Protein AF-A0A3D3GAL4-F1 (afdb_monomer_lite)

Structure (mmCIF, N/CA/C/O backbone):
data_AF-A0A3D3GAL4-F1
#
_entry.id   AF-A0A3D3GAL4-F1
#
loop_
_atom_site.group_PDB
_atom_site.id
_atom_site.type_symbol
_atom_site.label_atom_id
_atom_site.label_alt_id
_atom_site.label_comp_id
_atom_site.label_asym_id
_atom_site.label_entity_id
_atom_site.label_seq_id
_atom_site.pdbx_PDB_ins_code
_atom_site.Cartn_x
_atom_site.Cartn_y
_atom_site.Cartn_z
_atom_site.occupancy
_atom_site.B_iso_or_equiv
_atom_site.auth_seq_id
_atom_site.auth_comp_id
_atom_site.auth_asym_id
_atom_site.auth_atom_id
_atom_site.pdbx_PDB_model_num
ATOM 1 N N . MET A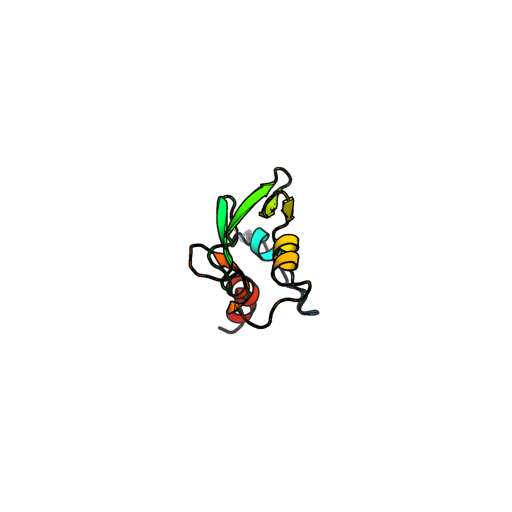 1 1 ? -22.800 -17.260 -48.418 1.00 42.25 1 MET A N 1
ATOM 2 C CA . MET A 1 1 ? -21.392 -17.488 -48.033 1.00 42.25 1 MET A CA 1
ATOM 3 C C . MET A 1 1 ? -21.189 -16.869 -46.667 1.00 42.25 1 MET A C 1
ATOM 5 O O . MET A 1 1 ? -21.439 -15.682 -46.510 1.00 42.25 1 MET A O 1
ATOM 9 N N . ALA A 1 2 ? -20.869 -17.701 -45.679 1.00 46.81 2 ALA A N 1
ATOM 10 C CA . ALA A 1 2 ? -20.494 -17.274 -44.339 1.00 46.81 2 ALA A CA 1
ATOM 11 C C . ALA A 1 2 ? -19.067 -16.698 -44.366 1.00 46.81 2 ALA A C 1
ATOM 13 O O . ALA A 1 2 ? -18.205 -17.243 -45.047 1.00 46.81 2 ALA A O 1
ATOM 14 N N . GLY A 1 3 ? -18.836 -15.613 -43.633 1.00 43.62 3 GLY A N 1
ATOM 15 C CA . GLY A 1 3 ? -17.524 -14.984 -43.452 1.00 43.62 3 GLY A CA 1
ATOM 16 C C . GLY A 1 3 ? -17.657 -13.880 -42.405 1.00 43.62 3 GLY A C 1
ATOM 17 O O . GLY A 1 3 ? -18.043 -12.768 -42.730 1.00 43.62 3 GLY A O 1
ATOM 18 N N . GLN A 1 4 ? -17.754 -14.267 -41.135 1.00 42.50 4 GLN A N 1
ATOM 19 C CA . GLN A 1 4 ? -16.669 -14.219 -40.146 1.00 42.50 4 GLN A CA 1
ATOM 20 C C . GLN A 1 4 ? -16.617 -12.857 -39.436 1.00 42.50 4 GLN A C 1
ATOM 22 O O . GLN A 1 4 ? -15.913 -11.929 -39.814 1.00 42.50 4 GLN A O 1
ATOM 27 N N . ILE A 1 5 ? -17.426 -12.779 -38.378 1.00 57.31 5 ILE A N 1
ATOM 28 C CA . ILE A 1 5 ? -17.408 -11.736 -37.354 1.00 57.31 5 ILE A CA 1
ATOM 29 C C . ILE A 1 5 ? -16.144 -11.967 -36.523 1.00 57.31 5 ILE A C 1
ATOM 31 O O . ILE A 1 5 ? -15.986 -13.034 -35.931 1.00 57.31 5 ILE A O 1
ATOM 35 N N . MET A 1 6 ? -15.238 -10.993 -36.490 1.00 46.81 6 MET A N 1
ATOM 36 C CA . MET A 1 6 ? -14.082 -11.020 -35.595 1.00 46.81 6 MET A CA 1
ATOM 37 C C . MET A 1 6 ? -14.476 -10.344 -34.273 1.00 46.81 6 MET A C 1
ATOM 39 O O . MET A 1 6 ? -14.839 -9.166 -34.295 1.00 46.81 6 MET A O 1
ATOM 43 N N . PRO A 1 7 ? -14.427 -11.030 -33.120 1.00 48.41 7 PRO A N 1
ATOM 44 C CA . PRO A 1 7 ? -14.551 -10.369 -31.831 1.00 48.41 7 PRO A CA 1
ATOM 45 C C . PRO A 1 7 ? -13.213 -9.706 -31.487 1.00 48.41 7 PRO A C 1
ATOM 47 O O . PRO A 1 7 ? -12.253 -10.385 -31.124 1.00 48.41 7 PRO A O 1
ATOM 50 N N . ILE A 1 8 ? -13.139 -8.374 -31.562 1.00 55.12 8 ILE A N 1
ATOM 51 C CA . ILE A 1 8 ? -12.045 -7.625 -30.929 1.00 55.12 8 ILE A CA 1
ATOM 52 C C . ILE A 1 8 ? -12.268 -7.601 -29.414 1.00 55.12 8 ILE A C 1
ATOM 54 O O . ILE A 1 8 ? -12.699 -6.618 -28.819 1.00 55.12 8 ILE A O 1
ATOM 58 N N . ASN A 1 9 ? -11.999 -8.737 -28.780 1.00 51.62 9 ASN A N 1
ATOM 59 C CA . ASN A 1 9 ? -11.847 -8.816 -27.341 1.00 51.62 9 ASN A CA 1
ATOM 60 C C . ASN A 1 9 ? -10.422 -8.366 -27.017 1.00 51.62 9 ASN A C 1
ATOM 62 O O . ASN A 1 9 ? -9.470 -9.130 -27.145 1.00 51.62 9 ASN A O 1
ATOM 66 N N . SER A 1 10 ? -10.250 -7.106 -26.646 1.00 44.97 10 SER A N 1
ATOM 67 C CA . SER A 1 10 ? -9.010 -6.623 -26.045 1.00 44.97 10 SER A CA 1
ATOM 68 C C . SER A 1 10 ? -9.371 -5.451 -25.157 1.00 44.97 10 SER A C 1
ATOM 70 O O . SER A 1 10 ? -9.478 -4.313 -25.605 1.00 44.97 10 SER A O 1
ATOM 72 N N . HIS A 1 11 ? -9.592 -5.757 -23.880 1.00 40.41 11 HIS A N 1
ATOM 73 C CA . HIS A 1 11 ? -9.489 -4.793 -22.797 1.00 40.41 11 HIS A CA 1
ATOM 74 C C . HIS A 1 11 ? -8.062 -4.238 -22.798 1.00 40.41 11 HIS A C 1
ATOM 76 O O . HIS A 1 11 ? -7.217 -4.643 -22.006 1.00 40.41 11 HIS A O 1
ATOM 82 N N . GLY A 1 12 ? -7.791 -3.310 -23.711 1.00 37.00 12 GLY A N 1
ATOM 83 C CA . GLY A 1 12 ? -6.643 -2.432 -23.656 1.00 37.00 12 GLY A CA 1
ATOM 84 C C . GLY A 1 12 ? -6.857 -1.465 -22.506 1.00 37.00 12 GLY A C 1
ATOM 85 O O . GLY A 1 12 ? -7.141 -0.290 -22.723 1.00 37.00 12 GLY A O 1
ATOM 86 N N . ARG A 1 13 ? -6.710 -1.942 -21.265 1.00 39.44 13 ARG A N 1
ATOM 87 C CA . ARG A 1 13 ? -6.191 -1.056 -20.231 1.00 39.44 13 ARG A CA 1
ATOM 88 C C . ARG A 1 13 ? -4.743 -0.809 -20.605 1.00 39.44 13 ARG A C 1
ATOM 90 O O . ARG A 1 13 ? -3.840 -1.505 -20.163 1.00 39.44 13 ARG A O 1
ATOM 97 N N . ILE A 1 14 ? -4.555 0.175 -21.473 1.00 40.53 14 ILE A N 1
ATOM 98 C CA . ILE A 1 14 ? -3.281 0.845 -21.641 1.00 40.53 14 ILE A CA 1
ATOM 99 C C . ILE A 1 14 ? -3.050 1.573 -20.314 1.00 40.53 14 ILE A C 1
ATOM 101 O O . ILE A 1 14 ? -3.337 2.759 -20.181 1.00 40.53 14 ILE A O 1
ATOM 105 N N . TYR A 1 15 ? -2.576 0.857 -19.296 1.00 42.22 15 TYR A N 1
ATOM 106 C CA . TYR A 1 15 ? -1.793 1.490 -18.249 1.00 42.22 15 TYR A CA 1
ATOM 107 C C . TYR A 1 15 ? -0.401 1.661 -18.831 1.00 42.22 15 TYR A C 1
ATOM 109 O O . TYR A 1 15 ? 0.536 0.952 -18.495 1.00 42.22 15 TYR A O 1
ATOM 117 N N . SER A 1 16 ? -0.275 2.594 -19.772 1.00 43.16 16 SER A N 1
ATOM 118 C CA . SER A 1 16 ? 1.026 3.155 -20.077 1.00 43.16 16 SER A CA 1
ATOM 119 C C . SER A 1 16 ? 1.485 3.834 -18.792 1.00 43.16 16 SER A C 1
ATOM 121 O O . SER A 1 16 ? 1.061 4.963 -18.509 1.00 43.16 16 SER A O 1
ATOM 123 N N . VAL A 1 17 ? 2.305 3.141 -17.997 1.00 46.75 17 VAL A N 1
ATOM 124 C CA . VAL A 1 17 ? 3.147 3.779 -16.987 1.00 46.75 17 VAL A CA 1
ATOM 125 C C . VAL A 1 17 ? 3.936 4.799 -17.785 1.00 46.75 17 VAL A C 1
ATOM 127 O O . VAL A 1 17 ? 4.767 4.464 -18.626 1.00 46.75 17 VAL A O 1
ATOM 130 N N . SER A 1 18 ? 3.501 6.051 -17.699 1.00 41.56 18 SER A N 1
ATOM 131 C CA . SER A 1 18 ? 3.970 7.090 -18.596 1.00 41.56 18 SER A CA 1
ATOM 132 C C . SER A 1 18 ? 5.466 7.219 -18.350 1.00 41.56 18 SER A C 1
ATOM 134 O O . SER A 1 18 ? 5.857 7.724 -17.301 1.00 41.56 18 SER A O 1
ATOM 136 N N . LYS A 1 19 ? 6.286 6.735 -19.299 1.00 44.16 19 LYS A N 1
ATOM 137 C CA . LYS A 1 19 ? 7.763 6.764 -19.328 1.00 44.16 19 LYS A CA 1
ATOM 138 C C . LYS A 1 19 ? 8.305 8.201 -19.418 1.00 44.16 19 LYS A C 1
ATOM 140 O O . LYS A 1 19 ? 9.155 8.535 -20.240 1.00 44.16 19 LYS A O 1
ATOM 145 N N . LYS A 1 20 ? 7.764 9.107 -18.609 1.00 39.72 20 LYS A N 1
ATOM 146 C CA . LYS A 1 20 ? 8.097 10.524 -18.536 1.00 39.72 20 LYS A CA 1
ATOM 147 C C . LYS A 1 20 ? 8.195 10.898 -17.063 1.00 39.72 20 LYS A C 1
ATOM 149 O O . LYS A 1 20 ? 7.227 11.329 -16.449 1.00 39.72 20 LYS A O 1
ATOM 154 N N . LYS A 1 21 ? 9.429 10.766 -16.569 1.00 44.41 21 LYS A N 1
ATOM 155 C CA . LYS A 1 21 ? 9.897 10.997 -15.197 1.00 44.41 21 LYS A CA 1
ATOM 156 C C . LYS A 1 21 ? 9.384 9.955 -14.208 1.00 44.41 21 LYS A C 1
ATOM 158 O O . LYS A 1 21 ? 8.190 9.720 -14.116 1.00 44.41 21 LYS A O 1
ATOM 163 N N . ASN A 1 22 ? 10.335 9.404 -13.458 1.00 52.94 22 ASN A N 1
ATOM 164 C CA . ASN A 1 22 ? 10.226 8.549 -12.275 1.00 52.94 22 ASN A CA 1
ATOM 165 C C . ASN A 1 22 ? 9.319 9.169 -11.190 1.00 52.94 22 ASN A C 1
ATOM 167 O O . ASN A 1 22 ? 9.757 9.520 -10.097 1.00 52.94 22 ASN A O 1
ATOM 171 N N . LYS A 1 23 ? 8.046 9.417 -11.499 1.00 61.44 23 LYS A N 1
ATOM 172 C CA . LYS A 1 23 ? 7.102 9.952 -10.535 1.00 61.44 23 LYS A CA 1
ATOM 173 C C . LYS A 1 23 ? 6.713 8.784 -9.654 1.00 61.44 23 LYS A C 1
ATOM 175 O O . LYS A 1 23 ? 6.110 7.825 -10.122 1.00 61.44 23 LYS A O 1
ATOM 180 N N . PHE A 1 24 ? 7.108 8.877 -8.395 1.00 71.81 24 PHE A N 1
ATOM 181 C CA . PHE A 1 24 ? 6.776 7.902 -7.381 1.00 71.81 24 PHE A CA 1
ATOM 182 C C . PHE A 1 24 ? 5.252 7.821 -7.215 1.00 71.81 24 PHE A C 1
ATOM 184 O O . PHE A 1 24 ? 4.651 8.631 -6.507 1.00 71.81 24 PHE A O 1
ATOM 191 N N . ASP A 1 25 ? 4.624 6.885 -7.927 1.00 74.88 25 ASP A N 1
ATOM 192 C CA . ASP A 1 25 ? 3.196 6.598 -7.869 1.00 74.88 25 ASP A CA 1
ATOM 193 C C . ASP A 1 25 ? 2.981 5.091 -7.737 1.00 74.88 25 ASP A C 1
ATOM 195 O O . ASP A 1 25 ? 3.345 4.300 -8.602 1.00 74.88 25 ASP A O 1
ATOM 199 N N . ILE A 1 26 ? 2.381 4.711 -6.616 1.00 78.50 26 ILE A N 1
ATOM 200 C CA . ILE A 1 26 ? 2.017 3.334 -6.277 1.00 78.50 26 ILE A CA 1
ATOM 201 C C . ILE A 1 26 ? 0.497 3.147 -6.246 1.00 78.50 26 ILE A C 1
ATOM 203 O O . ILE A 1 26 ? 0.024 2.060 -5.914 1.00 78.50 26 ILE A O 1
ATOM 207 N N . ASN A 1 27 ? -0.283 4.180 -6.603 1.00 79.06 27 ASN A N 1
ATOM 208 C CA . ASN A 1 27 ? -1.726 4.017 -6.793 1.00 79.06 27 ASN A CA 1
ATOM 209 C C . ASN A 1 27 ? -1.981 2.997 -7.903 1.00 79.06 27 ASN A C 1
ATOM 211 O O . ASN A 1 27 ? -2.901 2.189 -7.804 1.00 79.06 27 ASN A O 1
ATOM 215 N N . GLN A 1 28 ? -1.115 2.956 -8.915 1.00 75.38 28 GLN A N 1
ATOM 216 C CA . GLN A 1 28 ? -1.197 1.948 -9.964 1.00 75.38 28 GLN A CA 1
ATOM 217 C C . GLN A 1 28 ? -1.148 0.508 -9.423 1.00 75.38 28 GLN A C 1
ATOM 219 O O . GLN A 1 28 ? -1.936 -0.317 -9.868 1.00 75.38 28 GLN A O 1
ATOM 224 N N . LEU A 1 29 ? -0.321 0.208 -8.413 1.00 77.94 29 LEU A N 1
ATOM 225 C CA . LEU A 1 29 ? -0.217 -1.140 -7.820 1.00 77.94 29 LEU A CA 1
ATOM 226 C C . LEU A 1 29 ? -1.523 -1.611 -7.181 1.00 77.94 29 LEU A C 1
ATOM 228 O O . LEU A 1 29 ? -1.869 -2.792 -7.182 1.00 77.94 29 LEU A O 1
ATOM 232 N N . VAL A 1 30 ? -2.253 -0.654 -6.625 1.00 81.25 30 VAL A N 1
ATOM 233 C CA . VAL A 1 30 ? -3.574 -0.873 -6.060 1.00 81.25 30 VAL A CA 1
ATOM 234 C C . VAL A 1 30 ? -4.588 -1.181 -7.165 1.00 81.25 30 VAL A C 1
ATOM 236 O O . VAL A 1 30 ? -5.385 -2.110 -7.036 1.00 81.25 30 VAL A O 1
ATOM 239 N N . HIS A 1 31 ? -4.552 -0.431 -8.267 1.00 76.81 31 HIS A N 1
ATOM 240 C CA . HIS A 1 31 ? -5.431 -0.654 -9.418 1.00 76.81 31 HIS A CA 1
ATOM 241 C C . HIS A 1 31 ? -5.110 -1.942 -10.188 1.00 76.81 31 HIS A C 1
ATOM 243 O O . HIS A 1 31 ? -6.024 -2.553 -10.746 1.00 76.81 31 HIS A O 1
ATOM 249 N N . ASP A 1 32 ? -3.844 -2.357 -10.181 1.00 73.62 32 ASP A N 1
ATOM 250 C CA . ASP A 1 32 ? -3.349 -3.614 -10.748 1.00 73.62 32 ASP A CA 1
ATOM 251 C C . ASP A 1 32 ? -3.745 -4.839 -9.898 1.00 73.62 32 ASP A C 1
ATOM 253 O O . ASP A 1 32 ? -3.701 -5.979 -10.348 1.00 73.62 32 ASP A O 1
ATOM 257 N N . GLY A 1 33 ? -4.212 -4.613 -8.663 1.00 74.50 33 GLY A N 1
ATOM 258 C CA . GLY A 1 33 ? -4.657 -5.675 -7.760 1.00 74.50 33 GLY A CA 1
ATOM 259 C C . GLY A 1 33 ? -3.519 -6.393 -7.030 1.00 74.50 33 GLY A C 1
ATOM 260 O O . GLY A 1 33 ? -3.772 -7.418 -6.386 1.00 74.50 33 GLY A O 1
ATOM 261 N N . GLN A 1 34 ? -2.298 -5.845 -7.081 1.00 80.25 34 GLN A N 1
ATOM 262 C CA . GLN A 1 34 ? -1.163 -6.299 -6.265 1.00 80.25 34 GLN A CA 1
ATOM 263 C C . GLN A 1 34 ? -1.425 -6.043 -4.776 1.00 80.25 34 GLN A C 1
ATOM 265 O O . GLN A 1 34 ? -1.021 -6.833 -3.920 1.00 80.25 34 GLN A O 1
ATOM 270 N N . LEU A 1 35 ? -2.147 -4.956 -4.475 1.00 82.12 35 LEU A N 1
ATOM 271 C CA . LEU A 1 35 ? -2.598 -4.605 -3.132 1.00 82.12 35 LEU A CA 1
ATOM 272 C C . LEU A 1 35 ? -4.089 -4.871 -2.950 1.00 82.12 35 LEU A C 1
ATOM 274 O O . LEU A 1 35 ? -4.921 -4.356 -3.697 1.00 82.12 35 LEU A O 1
ATOM 278 N N . LYS A 1 36 ? -4.427 -5.650 -1.921 1.00 83.56 36 LYS A N 1
ATOM 279 C CA . LYS A 1 36 ? -5.808 -6.053 -1.619 1.00 83.56 36 LYS A CA 1
ATOM 280 C C . LYS A 1 36 ? -6.275 -5.513 -0.275 1.00 83.56 36 LYS A C 1
ATOM 282 O O . LYS A 1 36 ? -5.482 -5.259 0.628 1.00 83.56 36 LYS A O 1
ATOM 287 N N . GLU A 1 37 ? -7.590 -5.362 -0.136 1.00 86.12 37 GLU A N 1
ATOM 288 C CA . GLU A 1 37 ? -8.198 -5.080 1.163 1.00 86.12 37 GLU A CA 1
ATOM 289 C C . GLU A 1 37 ? -7.839 -6.184 2.160 1.00 86.12 37 GLU A C 1
ATOM 291 O O . GLU A 1 37 ? -7.856 -7.370 1.836 1.00 86.12 37 GLU A O 1
ATOM 296 N N . GLY A 1 38 ? -7.510 -5.780 3.379 1.00 85.31 38 GLY A N 1
ATOM 297 C CA . GLY A 1 38 ? -7.137 -6.675 4.456 1.00 85.31 38 GLY A CA 1
ATOM 298 C C . GLY A 1 38 ? -5.666 -7.075 4.451 1.00 85.31 38 GLY A C 1
ATOM 299 O O . GLY A 1 38 ? -5.237 -7.712 5.409 1.00 85.31 38 GLY A O 1
ATOM 300 N N . GLN A 1 39 ? -4.895 -6.686 3.434 1.00 86.75 39 GLN A N 1
ATOM 301 C CA . GLN A 1 39 ? -3.487 -7.045 3.328 1.00 86.75 39 GLN A CA 1
ATOM 302 C 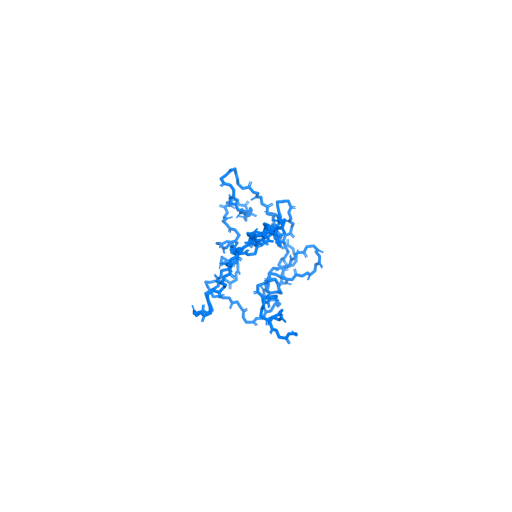C . GLN A 1 39 ? -2.629 -6.263 4.321 1.00 86.75 39 GLN A C 1
ATOM 304 O O . GLN A 1 39 ? -2.766 -5.042 4.454 1.00 86.75 39 GLN A O 1
ATOM 309 N N . THR A 1 40 ? -1.722 -6.969 4.991 1.00 87.81 40 THR A N 1
ATOM 310 C CA . THR A 1 40 ? -0.770 -6.367 5.923 1.00 87.81 40 THR A CA 1
ATOM 311 C C . THR A 1 40 ? 0.528 -6.014 5.203 1.00 87.81 40 THR A C 1
ATOM 313 O O . THR A 1 40 ? 1.122 -6.832 4.494 1.00 87.81 40 THR A O 1
ATOM 316 N N . LEU A 1 41 ? 0.971 -4.778 5.393 1.00 86.50 41 LEU A N 1
ATOM 317 C CA . LEU A 1 41 ? 2.255 -4.257 4.954 1.00 86.50 41 LEU A CA 1
ATOM 318 C C . LEU A 1 41 ? 3.183 -4.137 6.158 1.00 86.50 41 LEU A C 1
ATOM 320 O O . LEU A 1 41 ? 2.782 -3.640 7.207 1.00 86.50 41 LEU A O 1
ATOM 324 N N . TYR A 1 42 ? 4.427 -4.561 5.987 1.00 86.62 42 TYR A N 1
ATOM 325 C CA . TYR A 1 42 ? 5.490 -4.531 6.986 1.00 86.62 42 TYR A CA 1
ATOM 326 C C . TYR A 1 42 ? 6.597 -3.631 6.478 1.00 86.62 42 TYR A C 1
ATOM 328 O O . TYR A 1 42 ? 6.970 -3.715 5.309 1.00 86.62 42 TYR A O 1
ATOM 336 N N . PHE A 1 43 ? 7.185 -2.811 7.332 1.00 83.38 43 PHE A N 1
ATOM 337 C CA . PHE A 1 43 ? 8.358 -2.048 6.923 1.00 83.38 43 PHE A CA 1
ATOM 338 C C . PHE A 1 43 ? 9.572 -2.970 6.902 1.00 83.38 43 PHE A C 1
ATOM 340 O O . PHE A 1 43 ? 9.796 -3.727 7.845 1.00 83.38 43 PHE A O 1
ATOM 347 N N . VAL A 1 44 ? 10.366 -2.920 5.830 1.00 81.81 44 VAL A N 1
ATOM 348 C CA . VAL A 1 44 ? 11.590 -3.730 5.748 1.00 81.81 44 VAL A CA 1
ATOM 349 C C . VAL A 1 44 ? 12.633 -3.231 6.751 1.00 81.81 44 VAL A C 1
ATOM 351 O O . VAL A 1 44 ? 13.269 -4.046 7.413 1.00 81.81 44 VAL A O 1
ATOM 354 N N . SER A 1 45 ? 12.744 -1.910 6.933 1.00 78.12 45 SER A N 1
ATOM 355 C CA . SER A 1 45 ? 13.619 -1.305 7.946 1.00 78.12 45 SER A CA 1
ATOM 356 C C . SER A 1 45 ? 13.168 -1.560 9.388 1.00 78.12 45 SER A C 1
ATOM 358 O O . SER A 1 45 ? 14.006 -1.564 10.283 1.00 78.12 45 SER A O 1
ATOM 360 N N . ASP A 1 46 ? 11.864 -1.735 9.628 1.00 77.44 46 ASP A N 1
ATOM 361 C CA . ASP A 1 46 ? 11.308 -1.929 10.972 1.00 77.44 46 ASP A CA 1
ATOM 362 C C . ASP A 1 46 ? 10.078 -2.858 10.936 1.00 77.44 46 ASP A C 1
ATOM 364 O O . ASP A 1 46 ? 8.946 -2.391 10.815 1.00 77.44 46 ASP A O 1
ATOM 368 N N . PRO A 1 47 ? 10.254 -4.186 11.051 1.00 74.12 47 PRO A N 1
ATOM 369 C CA . PRO A 1 47 ? 9.148 -5.139 10.930 1.00 74.12 47 PRO A CA 1
ATOM 370 C C . PRO A 1 47 ? 8.113 -5.026 12.063 1.00 74.12 47 PRO A C 1
ATOM 372 O O . PRO A 1 47 ? 7.028 -5.594 11.949 1.00 74.12 47 PRO A O 1
ATOM 375 N N . SER A 1 48 ? 8.436 -4.294 13.134 1.00 78.38 48 SER A N 1
ATOM 376 C CA . SER A 1 48 ? 7.525 -3.955 14.233 1.00 78.38 48 SER A CA 1
ATOM 377 C C . SER A 1 48 ? 6.440 -2.965 13.800 1.00 78.38 48 SER A C 1
ATOM 379 O O . SER A 1 48 ? 5.331 -2.980 14.338 1.00 78.38 48 SER A O 1
ATOM 381 N N . ARG A 1 49 ? 6.731 -2.113 12.810 1.00 76.81 49 ARG A N 1
ATOM 382 C CA . ARG A 1 49 ? 5.745 -1.240 12.174 1.00 76.81 49 ARG A CA 1
ATOM 383 C C . ARG A 1 49 ? 5.035 -2.013 11.077 1.00 76.81 49 ARG A C 1
ATOM 385 O O . ARG A 1 49 ? 5.642 -2.488 10.116 1.00 76.81 49 ARG A O 1
ATOM 392 N N . THR A 1 50 ? 3.721 -2.116 11.223 1.00 84.62 50 THR A N 1
ATOM 393 C CA . THR A 1 50 ? 2.851 -2.751 10.238 1.00 84.62 50 THR A CA 1
ATOM 394 C C . THR A 1 50 ? 1.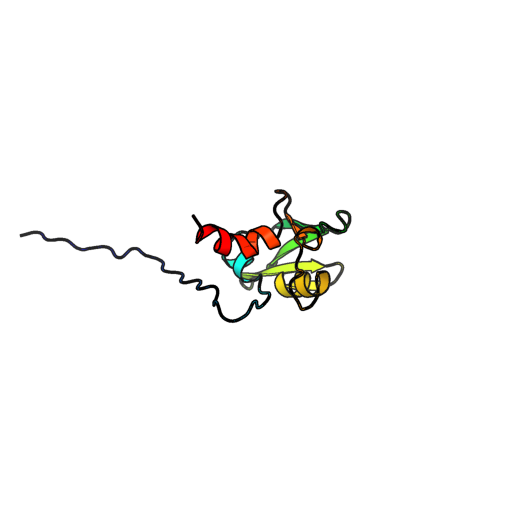620 -1.899 9.996 1.00 84.62 50 THR A C 1
ATOM 396 O O . THR A 1 50 ? 1.180 -1.153 10.874 1.00 84.62 50 THR A O 1
ATOM 399 N N . CYS A 1 51 ? 1.077 -1.973 8.786 1.00 85.19 51 CYS A N 1
ATOM 400 C CA . CYS A 1 51 ? -0.119 -1.240 8.394 1.00 85.19 51 CYS A CA 1
ATOM 401 C C . CYS A 1 51 ? -1.034 -2.142 7.579 1.00 85.19 51 CYS A C 1
ATOM 403 O O . CYS A 1 51 ? -0.571 -2.934 6.763 1.00 85.19 51 CYS A O 1
ATOM 405 N N . LYS A 1 52 ? -2.342 -2.012 7.790 1.00 88.19 52 LYS A N 1
ATOM 406 C CA . LYS A 1 52 ? -3.344 -2.803 7.079 1.00 88.19 52 LYS A CA 1
ATOM 407 C C . LYS A 1 52 ? -4.006 -1.955 6.005 1.00 88.19 52 LYS A C 1
ATOM 409 O O . LYS A 1 52 ? -4.419 -0.824 6.272 1.00 88.19 52 LYS A O 1
ATOM 414 N N . VAL A 1 53 ? -4.086 -2.510 4.803 1.00 89.06 53 VAL A N 1
ATOM 415 C CA . VAL A 1 53 ? -4.799 -1.912 3.678 1.00 89.06 53 VAL A CA 1
ATOM 416 C C . VAL A 1 53 ? -6.296 -2.119 3.878 1.00 89.06 53 VAL A C 1
ATOM 418 O O . VAL A 1 53 ? -6.758 -3.231 4.121 1.00 89.06 53 VAL A O 1
ATOM 421 N N . THR A 1 54 ? -7.062 -1.049 3.737 1.00 88.12 54 THR A N 1
ATOM 422 C CA . THR A 1 54 ? -8.517 -1.018 3.846 1.00 88.12 54 THR A CA 1
ATOM 423 C C . THR A 1 54 ? -9.076 -0.356 2.595 1.00 88.12 54 THR A C 1
ATOM 425 O O . THR A 1 54 ? -8.633 0.726 2.200 1.00 88.12 54 THR A O 1
ATOM 428 N N . LYS A 1 55 ? -10.063 -0.975 1.951 1.00 87.38 55 LYS A N 1
ATOM 429 C CA . LYS A 1 55 ? -10.750 -0.343 0.830 1.00 87.38 55 LYS A CA 1
ATOM 430 C C . LYS A 1 55 ? -11.775 0.638 1.374 1.00 87.38 55 LYS A C 1
ATOM 432 O O . LYS A 1 55 ? -12.602 0.309 2.220 1.00 87.38 55 LYS A O 1
ATOM 437 N N . HIS A 1 56 ? -11.714 1.863 0.888 1.00 85.25 56 HIS A N 1
ATOM 438 C CA . HIS A 1 56 ? -12.727 2.865 1.155 1.00 85.25 56 HIS A CA 1
ATOM 439 C C . HIS A 1 56 ? -13.979 2.561 0.310 1.00 85.25 56 HIS A C 1
ATOM 441 O O . HIS A 1 56 ? -13.836 2.103 -0.828 1.00 85.25 56 HIS A O 1
ATOM 447 N N . PRO A 1 57 ? -15.203 2.866 0.781 1.00 82.38 57 PRO A N 1
ATOM 448 C CA . PRO A 1 57 ? -16.428 2.705 -0.013 1.00 82.38 57 PRO A CA 1
ATOM 449 C C . PRO A 1 57 ? -16.417 3.479 -1.344 1.00 82.38 57 PRO A C 1
ATOM 451 O O . PRO A 1 57 ? -17.124 3.103 -2.271 1.00 82.38 57 PRO A O 1
ATOM 454 N N . SER A 1 58 ? -15.572 4.507 -1.476 1.00 82.12 58 SER A N 1
ATOM 455 C CA . SER A 1 58 ? -15.340 5.222 -2.745 1.00 82.12 58 SER A CA 1
ATOM 456 C C . SER A 1 58 ? -14.592 4.399 -3.805 1.00 82.12 58 SER A C 1
ATOM 458 O O . SER A 1 58 ? -14.486 4.839 -4.944 1.00 82.12 58 SER A O 1
ATOM 460 N N . GLY A 1 59 ? -14.038 3.236 -3.450 1.00 76.56 59 GLY A N 1
ATOM 461 C CA . GLY A 1 59 ? -13.218 2.403 -4.337 1.00 76.56 59 GLY A CA 1
ATOM 462 C C . GLY A 1 59 ? -11.711 2.673 -4.266 1.00 76.56 59 GLY A C 1
ATOM 463 O O . GLY A 1 59 ? -10.940 1.942 -4.882 1.00 76.56 59 GLY A O 1
ATOM 464 N N . GLU A 1 60 ? -11.282 3.671 -3.491 1.00 81.06 60 GLU A N 1
ATOM 465 C CA . GLU A 1 60 ? -9.871 3.954 -3.205 1.00 81.06 60 GLU A CA 1
ATOM 466 C C . GLU A 1 60 ? -9.330 3.045 -2.099 1.00 81.06 60 GLU A C 1
ATOM 468 O O . GLU A 1 60 ? -10.070 2.650 -1.198 1.00 81.06 60 GLU A O 1
ATOM 473 N N . TYR A 1 61 ? -8.028 2.765 -2.106 1.00 86.75 61 TYR A N 1
ATOM 474 C CA . TYR A 1 61 ? -7.399 1.987 -1.042 1.00 86.75 61 TYR A CA 1
ATOM 475 C C . TYR A 1 61 ? -6.626 2.907 -0.112 1.00 86.75 61 TYR A C 1
ATOM 477 O O . TYR A 1 61 ? -5.807 3.736 -0.525 1.00 86.75 61 TYR A O 1
ATOM 485 N N . LYS A 1 62 ? -6.914 2.747 1.171 1.00 89.06 62 LYS A N 1
ATOM 486 C CA . LYS A 1 62 ? -6.356 3.536 2.256 1.00 89.06 62 LYS A CA 1
ATOM 487 C C . LYS A 1 62 ? -5.690 2.611 3.258 1.00 89.06 62 LYS A C 1
ATOM 489 O O . LYS A 1 62 ? -5.950 1.415 3.284 1.00 89.06 62 LYS A O 1
ATOM 494 N N . VAL A 1 63 ? -4.805 3.148 4.070 1.00 87.25 63 VAL A N 1
ATOM 495 C CA . VAL A 1 63 ? -4.100 2.415 5.117 1.00 87.25 63 VAL A CA 1
ATOM 496 C C . VAL A 1 63 ? -4.231 3.180 6.416 1.00 87.25 63 VAL A C 1
ATOM 498 O O . VAL A 1 63 ? -4.179 4.412 6.444 1.00 87.25 63 VAL A O 1
ATOM 501 N N . HIS A 1 64 ? -4.428 2.434 7.496 1.00 83.69 64 HIS A N 1
ATOM 502 C CA . HIS A 1 64 ? -4.427 3.005 8.833 1.00 83.69 64 HIS A CA 1
ATOM 503 C C . HIS A 1 64 ? -2.984 3.145 9.305 1.00 83.69 64 HIS A C 1
ATOM 505 O O . HIS A 1 64 ? -2.303 2.144 9.536 1.00 83.69 64 HIS A O 1
ATOM 511 N N . SER A 1 65 ? -2.538 4.386 9.467 1.00 79.88 65 SER A N 1
ATOM 512 C CA . SER A 1 65 ? -1.253 4.716 10.075 1.00 79.88 65 SER A CA 1
ATOM 513 C C . SER A 1 65 ? -1.516 5.360 11.432 1.00 79.88 65 SER A C 1
ATOM 515 O O . SER A 1 65 ? -1.767 6.560 11.544 1.00 79.88 65 SER A O 1
ATOM 517 N N . GLY A 1 66 ? -1.533 4.538 12.483 1.00 76.44 66 GLY A N 1
ATOM 518 C CA . GLY A 1 66 ? -1.884 4.985 13.831 1.00 76.44 66 GLY A CA 1
ATOM 519 C C . GLY A 1 66 ? -3.337 5.463 13.918 1.00 76.44 66 GLY A C 1
ATOM 520 O O . GLY A 1 66 ? -4.256 4.647 13.915 1.00 76.44 66 GLY A O 1
ATOM 521 N N . LYS 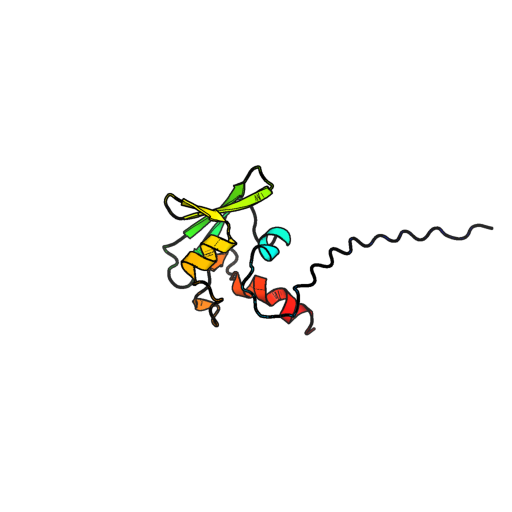A 1 67 ? -3.542 6.782 14.021 1.00 78.12 67 LYS A N 1
ATOM 522 C CA . LYS A 1 67 ? -4.873 7.416 14.103 1.00 78.12 67 LYS A CA 1
ATOM 523 C C . LYS A 1 67 ? -5.355 8.000 12.772 1.00 78.12 67 LYS A C 1
ATOM 525 O O . LYS A 1 67 ? -6.509 8.410 12.684 1.00 78.12 67 LYS A O 1
ATOM 530 N N . GLU A 1 68 ? -4.495 8.048 11.760 1.00 82.62 68 GLU A N 1
ATOM 531 C CA . GLU A 1 68 ? -4.795 8.681 10.478 1.00 82.62 68 GLU A CA 1
ATOM 532 C C . GLU A 1 68 ? -5.099 7.635 9.404 1.00 82.62 68 GLU A C 1
ATOM 534 O O . GLU A 1 68 ? -4.447 6.590 9.316 1.00 82.62 68 GLU A O 1
ATOM 539 N N . LEU A 1 69 ? -6.100 7.935 8.574 1.00 85.69 69 LEU A N 1
ATOM 540 C CA . LEU A 1 69 ? -6.449 7.150 7.397 1.00 85.69 69 LEU A CA 1
ATOM 541 C C . LEU A 1 69 ? -5.922 7.869 6.156 1.00 85.69 69 LEU A C 1
ATOM 543 O O . LEU A 1 69 ? -6.502 8.858 5.707 1.00 85.69 69 LEU A O 1
ATOM 547 N N . LEU A 1 70 ? -4.831 7.358 5.598 1.00 88.38 70 LEU A N 1
ATOM 548 C CA . LEU A 1 70 ? -4.158 7.943 4.438 1.00 88.38 70 LEU A CA 1
ATOM 549 C C . LEU A 1 70 ? -4.336 7.029 3.226 1.00 88.38 70 LEU A C 1
ATOM 551 O O . LEU A 1 70 ? -4.548 5.828 3.380 1.00 88.38 70 LEU A O 1
ATOM 555 N N . THR A 1 71 ? -4.255 7.563 2.007 1.00 86.94 71 THR A N 1
ATOM 556 C CA . THR A 1 71 ? -4.161 6.706 0.812 1.00 86.94 71 THR A CA 1
ATOM 557 C C . THR A 1 71 ? -2.862 5.908 0.858 1.00 86.94 71 THR A C 1
ATOM 559 O O . THR A 1 71 ? -1.891 6.349 1.475 1.00 86.94 71 THR A O 1
ATOM 562 N N . VAL A 1 72 ? -2.819 4.738 0.212 1.00 84.31 72 VAL A N 1
ATOM 563 C CA . VAL A 1 72 ? -1.581 3.934 0.149 1.00 84.31 72 VAL A CA 1
ATOM 564 C C . VAL A 1 72 ? -0.416 4.793 -0.346 1.00 84.31 72 VAL A C 1
ATOM 566 O O . VAL A 1 72 ? 0.647 4.796 0.263 1.00 84.31 72 VAL A O 1
ATOM 569 N N . HIS A 1 73 ? -0.636 5.585 -1.396 1.00 83.88 73 HIS A N 1
ATOM 570 C CA . HIS A 1 73 ? 0.365 6.505 -1.927 1.00 83.88 73 HIS A CA 1
ATOM 571 C C . HIS A 1 73 ? 0.846 7.535 -0.900 1.00 83.88 73 HIS A C 1
ATOM 573 O O . HIS A 1 73 ? 2.045 7.593 -0.633 1.00 83.88 73 HIS A O 1
ATOM 579 N N . ALA A 1 74 ? -0.066 8.273 -0.259 1.00 85.06 74 ALA A N 1
ATOM 580 C CA . ALA A 1 74 ? 0.297 9.276 0.743 1.00 85.06 74 ALA A CA 1
ATOM 581 C C . ALA A 1 74 ? 1.001 8.654 1.954 1.00 85.06 74 ALA A C 1
ATOM 583 O O . ALA A 1 74 ? 1.945 9.225 2.493 1.00 85.06 74 ALA A O 1
ATOM 584 N N . PHE A 1 75 ? 0.575 7.464 2.371 1.00 85.88 75 PHE A N 1
ATOM 585 C CA . PHE A 1 75 ? 1.225 6.730 3.443 1.00 85.88 75 PHE A CA 1
ATOM 586 C C . PHE A 1 75 ? 2.656 6.358 3.088 1.00 85.88 75 PHE A C 1
ATOM 588 O O . PHE A 1 75 ? 3.561 6.618 3.876 1.00 85.88 75 PHE A O 1
ATOM 595 N N . VAL A 1 76 ? 2.881 5.781 1.909 1.00 80.31 76 VAL A N 1
ATOM 596 C CA . VAL A 1 76 ? 4.236 5.409 1.517 1.00 80.31 76 VAL A CA 1
ATOM 597 C C . VAL A 1 76 ? 5.089 6.659 1.309 1.00 80.31 76 VAL A C 1
ATOM 599 O O . VAL A 1 76 ? 6.240 6.645 1.722 1.00 80.31 76 VAL A O 1
ATOM 602 N N . GLN A 1 77 ? 4.538 7.769 0.812 1.00 82.38 77 GLN A N 1
ATOM 603 C CA . GLN A 1 77 ? 5.258 9.046 0.796 1.00 82.38 77 GLN A CA 1
ATOM 604 C C . GLN A 1 77 ? 5.608 9.560 2.199 1.00 82.38 77 GLN A C 1
ATOM 606 O O . GLN A 1 77 ? 6.696 10.078 2.422 1.00 82.38 77 GLN A O 1
ATOM 611 N N . ASN A 1 78 ? 4.717 9.400 3.175 1.00 82.25 78 AS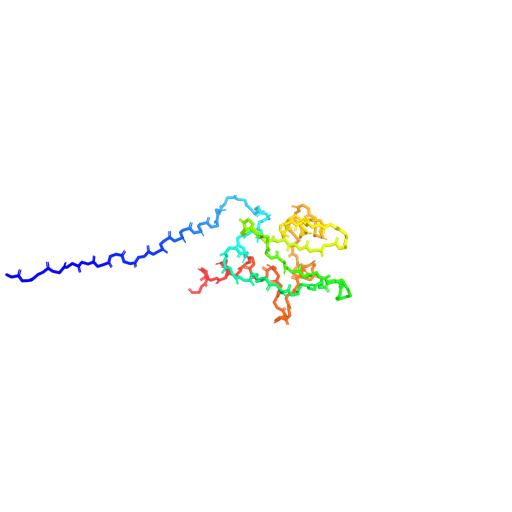N A N 1
ATOM 612 C CA . ASN A 1 78 ? 4.993 9.792 4.558 1.00 82.25 78 ASN A CA 1
ATOM 613 C C . ASN A 1 78 ? 6.070 8.899 5.203 1.00 82.25 78 ASN A C 1
ATOM 615 O O . ASN A 1 78 ? 6.847 9.334 6.046 1.00 82.25 78 ASN A O 1
ATOM 619 N N . CYS A 1 79 ? 6.126 7.636 4.785 1.00 78.12 79 CYS A N 1
ATOM 620 C CA . CYS A 1 79 ? 7.046 6.636 5.316 1.00 78.12 79 CYS A CA 1
ATOM 621 C C . CYS A 1 79 ? 8.432 6.672 4.676 1.00 78.12 79 CYS A C 1
ATOM 623 O O . CYS A 1 79 ? 9.438 6.512 5.361 1.00 78.12 79 CYS A O 1
ATOM 625 N N . LEU A 1 80 ? 8.466 6.813 3.355 1.00 77.50 80 LEU A N 1
ATOM 626 C CA . LEU A 1 80 ? 9.665 6.727 2.530 1.00 77.50 80 LEU A CA 1
ATOM 627 C C . LEU A 1 80 ? 10.217 8.105 2.162 1.00 77.50 80 LEU A C 1
ATOM 629 O O . LEU A 1 80 ? 11.405 8.222 1.871 1.00 77.50 80 LEU A O 1
ATOM 633 N N . GLY A 1 81 ? 9.373 9.135 2.211 1.00 75.44 81 GLY A N 1
ATOM 634 C CA . GLY A 1 81 ? 9.650 10.477 1.715 1.00 75.44 81 GLY A CA 1
ATOM 635 C C . GLY A 1 81 ? 8.858 10.799 0.444 1.00 75.44 81 GLY A C 1
ATOM 636 O O . GLY A 1 81 ? 8.182 9.957 -0.145 1.00 75.44 81 GLY A O 1
ATOM 637 N N . GLN A 1 82 ? 8.943 12.052 -0.004 1.00 72.19 82 GLN A N 1
ATOM 638 C CA . GLN A 1 82 ? 8.290 12.483 -1.247 1.00 72.19 82 GLN A CA 1
ATOM 639 C C . GLN A 1 82 ? 8.896 11.825 -2.498 1.00 72.19 82 GLN A C 1
ATOM 641 O O . GLN A 1 82 ? 8.234 11.755 -3.536 1.00 72.19 82 GLN A O 1
ATOM 646 N N . GLU A 1 83 ? 10.124 11.321 -2.379 1.00 69.81 83 GLU A N 1
ATOM 647 C CA . GLU A 1 83 ? 10.891 10.663 -3.431 1.00 69.81 83 GLU A CA 1
ATOM 648 C C . GLU A 1 83 ? 10.964 9.154 -3.171 1.00 69.81 83 GLU A C 1
ATOM 650 O O . GLU A 1 83 ? 11.090 8.710 -2.028 1.00 69.81 83 GLU A O 1
ATOM 655 N N . ALA A 1 84 ? 10.876 8.356 -4.238 1.00 68.69 84 ALA A N 1
ATOM 656 C CA . ALA A 1 84 ? 11.031 6.909 -4.144 1.00 68.69 84 ALA A CA 1
ATOM 657 C C . ALA A 1 84 ? 12.455 6.579 -3.656 1.00 68.69 84 ALA A C 1
ATOM 659 O O . ALA A 1 84 ? 13.410 7.047 -4.274 1.00 68.69 84 ALA A O 1
ATOM 660 N N . PRO A 1 85 ? 12.644 5.767 -2.602 1.00 73.38 85 PRO A N 1
ATOM 661 C CA . PRO A 1 85 ? 13.984 5.385 -2.187 1.00 73.38 85 PRO A CA 1
ATOM 662 C C . PRO A 1 85 ? 14.651 4.476 -3.220 1.00 73.38 85 PRO A C 1
ATOM 664 O O . PRO A 1 85 ? 14.031 3.520 -3.687 1.00 73.38 85 PRO A O 1
ATOM 667 N N . ASP A 1 86 ? 15.949 4.680 -3.450 1.00 68.44 86 ASP A N 1
ATOM 668 C CA . ASP A 1 86 ? 16.765 3.890 -4.387 1.00 68.44 86 ASP A CA 1
ATOM 669 C C . ASP A 1 86 ? 16.905 2.397 -4.043 1.00 68.44 86 ASP A C 1
ATOM 671 O O . ASP A 1 86 ? 17.277 1.595 -4.894 1.00 68.44 86 ASP A O 1
ATOM 675 N N . HIS A 1 87 ? 16.631 1.991 -2.798 1.00 72.69 87 HIS A N 1
ATOM 676 C CA . HIS A 1 87 ? 16.877 0.620 -2.342 1.00 72.69 87 HIS A CA 1
ATOM 677 C C . HIS A 1 87 ? 15.649 -0.024 -1.708 1.00 72.69 87 HIS A C 1
ATOM 679 O O . HIS A 1 87 ? 15.102 0.511 -0.742 1.00 72.69 87 HIS A O 1
ATOM 685 N N . ALA A 1 88 ? 15.304 -1.235 -2.165 1.00 74.00 88 ALA A N 1
ATOM 686 C CA . ALA A 1 88 ? 14.183 -2.045 -1.676 1.00 74.00 88 ALA A CA 1
ATOM 687 C C . ALA A 1 88 ? 14.186 -2.270 -0.150 1.00 74.00 88 ALA A C 1
ATOM 689 O O . ALA A 1 88 ? 13.122 -2.380 0.453 1.00 74.00 88 ALA A O 1
ATOM 690 N N . SER A 1 89 ? 15.357 -2.262 0.499 1.00 75.19 89 SER A N 1
ATOM 691 C CA . SER A 1 89 ? 15.487 -2.381 1.961 1.00 75.19 89 SER A CA 1
ATOM 692 C C . SER A 1 89 ? 14.808 -1.252 2.738 1.00 75.19 89 SER A C 1
ATOM 694 O O . SER A 1 89 ? 14.519 -1.413 3.918 1.00 75.19 89 SER A O 1
ATOM 696 N N . LYS A 1 90 ? 14.554 -0.109 2.090 1.00 76.25 90 LYS A N 1
ATOM 697 C CA . LYS A 1 90 ? 13.836 1.023 2.686 1.00 76.25 90 LYS A CA 1
ATOM 698 C C . LYS A 1 90 ? 12.324 0.917 2.506 1.00 76.25 90 LYS A C 1
ATOM 700 O O . LYS A 1 90 ? 11.602 1.642 3.171 1.00 76.25 90 LYS A O 1
ATOM 705 N N . TRP A 1 91 ? 11.846 0.046 1.621 1.00 82.94 91 TRP A N 1
ATOM 706 C CA . TRP A 1 91 ? 10.437 -0.040 1.246 1.00 82.94 91 TRP A CA 1
ATOM 707 C C . TRP A 1 91 ? 9.618 -0.883 2.227 1.00 82.94 91 TRP A C 1
ATOM 709 O O . TRP A 1 91 ? 10.137 -1.505 3.153 1.00 82.94 91 TRP A O 1
ATOM 719 N N . VAL A 1 92 ? 8.303 -0.906 2.015 1.00 86.12 92 VAL A N 1
ATOM 720 C CA . VAL A 1 92 ? 7.393 -1.816 2.719 1.00 86.12 92 VAL A CA 1
ATOM 721 C C . VAL A 1 92 ? 7.213 -3.109 1.924 1.00 86.12 92 VAL A C 1
ATOM 723 O O . VAL A 1 92 ? 7.167 -3.098 0.691 1.00 86.12 92 VAL A O 1
ATOM 726 N N . ARG A 1 93 ? 7.118 -4.232 2.632 1.00 87.69 93 ARG A N 1
ATOM 727 C CA . ARG A 1 93 ? 6.868 -5.572 2.102 1.00 87.69 93 ARG A CA 1
ATOM 728 C C . ARG A 1 93 ? 5.499 -6.092 2.493 1.00 87.69 93 ARG A C 1
ATOM 730 O O . ARG A 1 93 ? 4.940 -5.717 3.515 1.00 87.69 93 ARG A O 1
ATOM 737 N N . THR A 1 94 ? 4.988 -6.988 1.673 1.00 87.12 94 THR A N 1
ATOM 738 C CA . THR A 1 94 ? 3.762 -7.747 1.925 1.00 87.12 94 THR A CA 1
ATOM 739 C C . THR A 1 94 ? 4.058 -9.002 2.752 1.00 87.12 94 THR A C 1
ATOM 741 O O . THR A 1 94 ? 5.219 -9.398 2.886 1.00 87.12 94 THR A O 1
ATOM 744 N N . GLU A 1 95 ? 3.016 -9.669 3.259 1.00 82.75 95 GLU A N 1
ATOM 745 C CA . GLU A 1 95 ? 3.131 -11.000 3.894 1.00 82.75 95 GLU A CA 1
ATOM 746 C C . GLU A 1 95 ? 3.802 -12.038 2.984 1.00 82.75 95 GLU A C 1
ATOM 748 O O . GLU A 1 95 ? 4.506 -12.919 3.464 1.00 82.75 95 GLU A O 1
ATOM 753 N N . SER A 1 96 ? 3.664 -11.896 1.662 1.00 80.19 96 SER A N 1
ATOM 754 C CA . SER A 1 96 ? 4.332 -12.758 0.679 1.00 80.19 96 SER A CA 1
ATOM 755 C C . SER A 1 96 ? 5.847 -12.534 0.583 1.00 80.19 96 SER A C 1
ATOM 757 O O . SER A 1 96 ? 6.512 -13.212 -0.193 1.00 80.19 96 SER A O 1
ATOM 759 N N . GLY A 1 97 ? 6.408 -11.563 1.310 1.00 79.25 97 GLY A N 1
ATOM 760 C CA . GLY A 1 97 ? 7.835 -11.228 1.286 1.00 79.25 97 GLY A CA 1
ATOM 761 C C . GLY A 1 97 ? 8.251 -10.293 0.146 1.00 79.25 97 G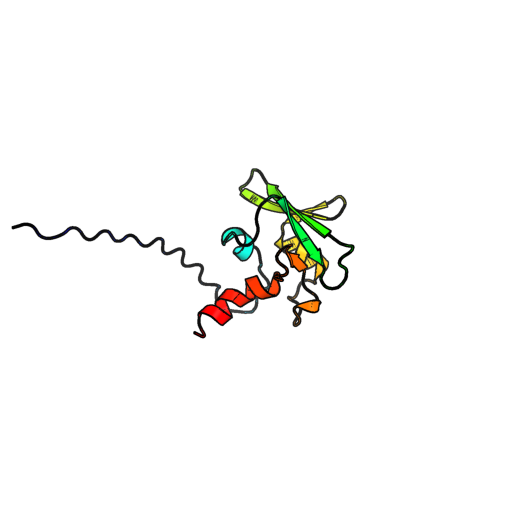LY A C 1
ATOM 762 O O . GLY A 1 97 ? 9.342 -9.730 0.200 1.00 79.25 97 GLY A O 1
ATOM 763 N N . LYS A 1 98 ? 7.375 -10.052 -0.839 1.00 83.69 98 LYS A N 1
ATOM 764 C CA . LYS A 1 98 ? 7.600 -9.078 -1.917 1.00 83.69 98 LYS A CA 1
ATOM 765 C C . LYS A 1 98 ? 7.443 -7.644 -1.425 1.00 83.69 98 LYS A C 1
ATOM 767 O O . LYS A 1 98 ? 6.480 -7.332 -0.714 1.00 83.69 98 LYS A O 1
ATOM 772 N N . THR A 1 99 ? 8.368 -6.775 -1.823 1.00 87.06 99 THR A N 1
ATOM 773 C CA . THR A 1 99 ? 8.331 -5.338 -1.520 1.00 87.06 99 THR A CA 1
ATOM 774 C C . THR A 1 99 ? 7.458 -4.586 -2.515 1.00 87.06 99 THR A C 1
ATOM 776 O O . THR A 1 99 ? 7.315 -4.996 -3.661 1.00 87.06 99 THR A O 1
ATOM 779 N N . LEU A 1 100 ? 6.898 -3.446 -2.108 1.00 82.69 100 LEU A N 1
ATOM 780 C CA . LEU A 1 100 ? 6.244 -2.537 -3.054 1.00 82.69 100 LEU A CA 1
ATOM 781 C C . LEU A 1 100 ? 7.206 -2.025 -4.131 1.00 82.69 100 LEU A C 1
ATOM 783 O O . LEU A 1 100 ? 6.748 -1.700 -5.217 1.00 82.69 100 LEU A O 1
ATOM 787 N N . TYR A 1 101 ? 8.516 -2.014 -3.859 1.00 82.62 101 TYR A N 1
ATOM 788 C CA . TYR A 1 101 ? 9.538 -1.745 -4.868 1.00 82.62 101 TYR A CA 1
ATOM 789 C C . TYR A 1 101 ? 9.508 -2.792 -5.986 1.00 82.62 101 TYR A C 1
ATOM 791 O O . TYR A 1 101 ? 9.502 -2.410 -7.151 1.00 82.62 101 TYR A O 1
ATOM 799 N N . ASP A 1 102 ? 9.452 -4.082 -5.621 1.00 81.75 102 ASP A N 1
ATOM 800 C CA . ASP A 1 102 ? 9.375 -5.213 -6.559 1.00 81.75 102 ASP A CA 1
ATOM 801 C C . ASP A 1 102 ? 8.144 -5.087 -7.451 1.00 81.75 102 ASP A C 1
ATOM 803 O O . ASP A 1 102 ? 8.255 -5.161 -8.665 1.00 81.75 102 ASP A O 1
ATOM 807 N N . TYR A 1 103 ? 6.984 -4.793 -6.855 1.00 80.25 103 TYR A N 1
ATOM 808 C CA . TYR A 1 103 ? 5.747 -4.588 -7.606 1.00 80.25 103 TYR A CA 1
ATOM 809 C C . TYR A 1 103 ? 5.798 -3.345 -8.500 1.00 80.25 103 TYR A C 1
ATOM 811 O O . TYR A 1 103 ? 5.302 -3.379 -9.620 1.00 80.25 103 TYR A O 1
ATOM 819 N N . TRP A 1 104 ? 6.401 -2.252 -8.025 1.00 77.38 104 TRP A N 1
ATOM 820 C CA . TRP A 1 104 ? 6.524 -1.009 -8.792 1.00 77.38 104 TRP A CA 1
ATOM 821 C C . TRP A 1 104 ? 7.468 -1.148 -9.990 1.00 77.38 104 TRP A C 1
ATOM 823 O O . TRP A 1 104 ? 7.182 -0.596 -11.046 1.00 77.38 104 TRP A O 1
ATOM 833 N N . HIS A 1 105 ? 8.541 -1.928 -9.849 1.00 75.31 105 HIS A N 1
ATOM 834 C CA . HIS A 1 105 ? 9.483 -2.224 -10.932 1.00 75.31 105 HIS A CA 1
ATOM 835 C C . HIS A 1 105 ? 9.131 -3.492 -11.718 1.00 75.31 105 HIS A C 1
ATOM 837 O O . HIS A 1 105 ? 9.828 -3.820 -12.674 1.00 75.31 105 HIS A O 1
ATOM 843 N N . GLN A 1 106 ? 8.069 -4.218 -11.353 1.00 69.38 106 GLN A N 1
ATOM 844 C CA . GLN A 1 106 ? 7.734 -5.498 -11.983 1.00 69.38 106 GLN A CA 1
ATOM 845 C C . GLN A 1 106 ? 7.464 -5.347 -13.488 1.00 69.38 106 GLN A C 1
ATOM 847 O O . GLN A 1 106 ? 7.773 -6.256 -14.252 1.00 69.38 106 GLN A O 1
ATOM 852 N N . ASP A 1 107 ? 6.930 -4.195 -13.906 1.00 60.06 107 ASP A N 1
ATOM 853 C CA . ASP A 1 107 ? 6.668 -3.856 -15.312 1.00 60.06 107 ASP A CA 1
ATOM 854 C C . ASP A 1 107 ? 7.969 -3.593 -16.098 1.00 60.06 107 ASP A C 1
ATOM 856 O O . ASP A 1 107 ? 8.102 -4.013 -17.244 1.00 60.06 107 ASP A O 1
ATOM 860 N N . ASP A 1 108 ? 8.972 -2.985 -15.452 1.00 56.66 108 ASP A N 1
ATOM 861 C CA . ASP A 1 108 ? 10.289 -2.706 -16.049 1.00 56.66 108 ASP A CA 1
ATOM 862 C C . ASP A 1 108 ? 11.059 -4.010 -16.330 1.00 56.66 108 ASP A C 1
ATOM 864 O O . ASP A 1 108 ? 11.725 -4.155 -17.354 1.00 56.66 108 ASP A O 1
ATOM 868 N N . TYR A 1 109 ? 10.896 -5.009 -15.455 1.00 52.44 109 TYR A N 1
ATOM 869 C CA . TYR A 1 109 ? 11.441 -6.352 -15.662 1.00 52.44 109 TYR A CA 1
ATOM 870 C C . TYR A 1 109 ? 10.636 -7.189 -16.668 1.00 52.44 109 TYR A C 1
ATOM 872 O O . TYR A 1 109 ? 11.217 -8.045 -17.333 1.00 52.44 109 TYR A O 1
ATOM 880 N N . ALA A 1 110 ? 9.323 -6.967 -16.794 1.00 52.31 110 ALA A N 1
ATOM 881 C CA . ALA A 1 110 ? 8.470 -7.720 -17.715 1.00 52.31 110 ALA A CA 1
ATOM 882 C C . ALA A 1 110 ? 8.684 -7.337 -19.191 1.00 52.31 110 ALA A C 1
ATOM 884 O O . ALA A 1 110 ? 8.514 -8.190 -20.058 1.00 52.31 110 ALA A O 1
ATOM 885 N N . GLU A 1 111 ? 9.102 -6.102 -19.491 1.00 43.72 111 GLU A N 1
ATOM 886 C CA . GLU A 1 111 ? 9.495 -5.696 -20.855 1.00 43.72 111 GLU A CA 1
ATOM 887 C C . GLU A 1 111 ? 10.925 -6.123 -21.248 1.00 43.72 111 GLU A C 1
ATOM 889 O O . GLU A 1 111 ? 11.321 -5.943 -22.400 1.00 43.72 111 GLU A O 1
ATOM 894 N N . ALA A 1 112 ? 11.707 -6.693 -20.324 1.00 40.25 112 ALA A N 1
ATOM 895 C CA . ALA A 1 112 ? 13.089 -7.116 -20.570 1.00 40.25 112 ALA A CA 1
ATOM 896 C C . ALA A 1 112 ? 13.256 -8.629 -20.849 1.00 40.25 112 ALA A C 1
ATOM 898 O O . ALA A 1 112 ? 14.394 -9.107 -20.865 1.00 40.25 112 ALA A O 1
ATOM 899 N N . ALA A 1 113 ? 12.161 -9.378 -21.049 1.00 37.88 113 ALA A N 1
ATOM 900 C CA . ALA A 1 113 ? 12.156 -10.833 -21.266 1.00 37.88 113 ALA A CA 1
ATOM 901 C C . ALA A 1 113 ? 11.740 -11.241 -22.688 1.00 37.88 113 ALA A C 1
ATOM 903 O O . ALA A 1 113 ? 10.753 -10.678 -23.211 1.00 37.88 113 ALA A O 1
#

Foldseek 3Di:
DDDDDDPPPDPPPPPVPPPPDPQPDLQVVVVVVVDDAQWKKAFLLHRVDIWGWHQDPVRFIWIDDPPDTGGPSVVQCVQQNSHDDPDQSGFIDTPVRDGSVCSVCVVVVVVVD

Radius of gyration: 17.45 Å; chains: 1; bounding box: 38×30×62 Å

Secondary structure (DSSP, 8-state):
------------------SSS-----HHHHHTTSS-TT-EEEESS-TT-EEEEEE-TTS-EEEEETTEEEEHHHHHHHHH-SS--SSGGGSEEETTS-BHHHHHHHHHHHTT-

pLDDT: mean 71.7, std 16.16, range [37.0, 89.06]

Sequence (113 aa):
MAGQIMPINSHGRIYSVSKKKNKFDINQLVHDGQLKEGQTLYFVSDPSRTCKVTKHPSGEYKVHSGKELLTVHAFVQNCLGQEAPDHASKWVRTESGKTLYDYWHQDDYAEAA